Protein AF-A0A919IKH8-F1 (afdb_monomer_lite)

Radius of gyration: 22.89 Å; chains: 1; bounding box: 60×42×70 Å

Structure (mmCIF, N/CA/C/O backbone):
data_AF-A0A919IKH8-F1
#
_entry.id   AF-A0A919IKH8-F1
#
loop_
_atom_site.group_PDB
_atom_site.id
_atom_site.type_symbol
_atom_site.label_atom_id
_atom_site.label_alt_id
_atom_site.label_comp_id
_atom_site.label_asym_id
_atom_site.label_entity_id
_atom_site.label_seq_id
_atom_site.pdbx_PDB_ins_code
_atom_site.Cartn_x
_atom_site.Cartn_y
_atom_site.Cartn_z
_atom_site.occupancy
_atom_site.B_iso_or_equiv
_atom_site.auth_seq_id
_atom_site.auth_comp_id
_atom_site.auth_asym_id
_atom_site.auth_atom_id
_atom_site.pdbx_PDB_model_num
ATOM 1 N N . MET A 1 1 ? 43.910 17.485 -52.525 1.00 47.62 1 MET A N 1
ATOM 2 C CA . MET A 1 1 ? 43.906 17.144 -51.082 1.00 47.62 1 MET A CA 1
ATOM 3 C C . MET A 1 1 ? 42.662 17.723 -50.387 1.00 47.62 1 MET A C 1
ATOM 5 O O . MET A 1 1 ? 42.786 18.587 -49.538 1.00 47.62 1 MET A O 1
ATOM 9 N N . ALA A 1 2 ? 41.452 17.287 -50.754 1.00 50.25 2 ALA A N 1
ATOM 10 C CA . ALA A 1 2 ? 40.203 17.744 -50.105 1.00 50.25 2 ALA A CA 1
ATOM 11 C C . ALA A 1 2 ? 39.212 16.595 -49.823 1.00 50.25 2 ALA A C 1
ATOM 13 O O . ALA A 1 2 ? 38.368 16.694 -48.942 1.00 50.25 2 ALA A O 1
ATOM 14 N N . VAL A 1 3 ? 39.363 15.462 -50.516 1.00 48.62 3 VAL A N 1
ATOM 15 C CA . VAL A 1 3 ? 38.452 14.307 -50.430 1.00 48.62 3 VAL A CA 1
ATOM 16 C C . VAL A 1 3 ? 38.666 13.473 -49.155 1.00 48.62 3 VAL A C 1
ATOM 18 O O . VAL A 1 3 ? 37.732 12.859 -48.653 1.00 48.62 3 VAL A O 1
ATOM 21 N N . VAL A 1 4 ? 39.868 13.499 -48.569 1.00 49.56 4 VAL A N 1
ATOM 22 C CA . VAL A 1 4 ? 40.212 12.681 -47.387 1.00 49.56 4 VAL A CA 1
ATOM 23 C C . VAL A 1 4 ? 39.577 13.217 -46.091 1.00 49.56 4 VAL A C 1
ATOM 25 O O . VAL A 1 4 ? 39.266 12.440 -45.194 1.00 49.56 4 VAL A O 1
ATOM 28 N N . PHE A 1 5 ? 39.300 14.522 -45.999 1.00 42.81 5 PHE A N 1
ATOM 29 C CA . PHE A 1 5 ? 38.739 15.129 -44.782 1.00 42.81 5 PHE A CA 1
ATOM 30 C C . PHE A 1 5 ? 37.237 14.858 -44.592 1.00 42.81 5 PHE A C 1
ATOM 32 O O . PHE A 1 5 ? 36.776 14.711 -43.462 1.00 42.81 5 PHE A O 1
ATOM 39 N N . VAL A 1 6 ? 36.473 14.734 -45.682 1.00 50.44 6 VAL A N 1
ATOM 40 C CA . VAL A 1 6 ? 35.014 14.517 -45.617 1.00 50.44 6 VAL A CA 1
ATOM 41 C C . VAL A 1 6 ? 34.677 13.087 -45.177 1.00 50.44 6 VAL A C 1
ATOM 43 O O . VAL A 1 6 ? 33.727 12.874 -44.426 1.00 50.44 6 VAL A O 1
ATOM 46 N N . VAL A 1 7 ? 35.497 12.107 -45.568 1.00 49.38 7 VAL A N 1
ATOM 47 C CA . VAL A 1 7 ? 35.309 10.699 -45.182 1.00 49.38 7 VAL A CA 1
ATOM 48 C C . VAL A 1 7 ? 35.616 10.480 -43.694 1.00 49.38 7 VAL A C 1
ATOM 50 O O . VAL A 1 7 ? 34.877 9.760 -43.022 1.00 49.38 7 VAL A O 1
ATOM 53 N N . LEU A 1 8 ? 36.640 11.148 -43.145 1.00 42.25 8 LEU A N 1
ATOM 54 C CA . LEU A 1 8 ? 36.979 11.038 -41.720 1.00 42.25 8 LEU A CA 1
ATOM 55 C C . LEU A 1 8 ? 35.911 11.673 -40.811 1.00 42.25 8 LEU A C 1
ATOM 57 O O . LEU A 1 8 ? 35.540 11.085 -39.797 1.00 42.25 8 LEU A O 1
ATOM 61 N N . LEU A 1 9 ? 35.366 12.835 -41.189 1.00 45.41 9 LEU A N 1
ATOM 62 C CA . LEU A 1 9 ? 34.293 13.501 -40.435 1.00 45.41 9 LEU A CA 1
ATOM 63 C C . LEU A 1 9 ? 32.974 12.710 -40.466 1.00 45.41 9 LEU A C 1
ATOM 65 O O . LEU A 1 9 ? 32.280 12.634 -39.451 1.00 45.41 9 LEU A O 1
ATOM 69 N N . GLY A 1 10 ? 32.656 12.060 -41.592 1.00 41.09 10 GLY A N 1
ATOM 70 C CA . GLY A 1 10 ? 31.493 11.176 -41.706 1.00 41.09 10 GLY A CA 1
ATOM 71 C C . GLY A 1 10 ? 31.580 9.939 -40.803 1.00 41.09 10 GLY A C 1
ATOM 72 O O . GLY A 1 10 ? 30.596 9.585 -40.155 1.00 41.09 10 GLY A O 1
ATOM 73 N N . MET A 1 11 ? 32.756 9.308 -40.689 1.00 45.47 11 MET A N 1
ATOM 74 C CA . MET A 1 11 ? 32.932 8.129 -39.826 1.00 45.47 11 MET A CA 1
ATOM 75 C C . MET A 1 11 ? 32.862 8.460 -38.330 1.00 45.47 11 MET A C 1
ATOM 77 O O . MET A 1 11 ? 32.307 7.671 -37.564 1.00 45.47 11 MET A O 1
ATOM 81 N N . ILE A 1 12 ? 33.348 9.632 -37.907 1.00 49.75 12 ILE A N 1
ATOM 82 C CA . ILE A 1 12 ? 33.251 10.069 -36.504 1.00 49.75 12 ILE A CA 1
ATOM 83 C C . ILE A 1 12 ? 31.783 10.318 -36.121 1.00 49.75 12 ILE A C 1
ATOM 85 O O . ILE A 1 12 ? 31.334 9.860 -35.071 1.00 49.75 12 ILE A O 1
ATOM 89 N N . ALA A 1 13 ? 30.997 10.959 -36.992 1.00 50.31 13 ALA A N 1
ATOM 90 C CA . ALA A 1 13 ? 29.577 11.206 -36.733 1.00 50.31 13 ALA A CA 1
ATOM 91 C C . ALA A 1 13 ? 28.745 9.907 -36.670 1.00 50.31 13 ALA A C 1
ATOM 93 O O . ALA A 1 13 ? 27.869 9.773 -35.815 1.00 50.31 13 ALA A O 1
ATOM 94 N N . VAL A 1 14 ? 29.040 8.919 -37.525 1.00 52.59 14 VAL A N 1
ATOM 95 C CA . VAL A 1 14 ? 28.357 7.611 -37.507 1.00 52.59 14 VAL A CA 1
ATOM 96 C C . VAL A 1 14 ? 28.757 6.785 -36.278 1.00 52.59 14 VAL A C 1
ATOM 98 O O . VAL A 1 14 ? 27.892 6.156 -35.666 1.00 52.59 14 VAL A O 1
ATOM 101 N N . GLY A 1 15 ? 30.029 6.836 -35.866 1.00 50.97 15 GLY A N 1
ATOM 102 C CA . GLY A 1 15 ? 30.516 6.175 -34.652 1.00 50.97 15 GLY A CA 1
ATOM 103 C C . GLY A 1 15 ? 29.848 6.704 -33.380 1.00 50.97 15 GLY A C 1
ATOM 104 O O . GLY A 1 15 ? 29.343 5.919 -32.580 1.00 50.97 15 GLY A O 1
ATOM 105 N N . VAL A 1 16 ? 29.742 8.030 -33.237 1.00 55.53 16 VAL A N 1
ATOM 106 C CA . VAL A 1 16 ? 29.119 8.671 -32.065 1.00 55.53 16 VAL A CA 1
ATOM 107 C C . VAL A 1 16 ? 27.612 8.389 -32.001 1.00 55.53 16 VAL A C 1
ATOM 109 O O . VAL A 1 16 ? 27.085 8.048 -30.942 1.00 55.53 16 VAL A O 1
ATOM 112 N N . VAL A 1 17 ? 26.897 8.446 -33.131 1.00 61.03 17 VAL A N 1
ATOM 113 C CA . VAL A 1 17 ? 25.456 8.126 -33.168 1.00 61.03 17 VAL A CA 1
ATOM 114 C C . VAL A 1 17 ? 25.198 6.636 -32.905 1.00 61.03 17 VAL A C 1
ATOM 116 O O . VAL A 1 17 ? 24.213 6.289 -32.247 1.00 61.03 17 VAL A O 1
ATOM 119 N N . GLY A 1 18 ? 26.079 5.747 -33.376 1.00 60.53 18 GLY A N 1
ATOM 120 C CA . GLY A 1 18 ? 26.028 4.314 -33.082 1.00 60.53 18 GLY A CA 1
ATOM 121 C C . GLY A 1 18 ? 26.232 4.010 -31.596 1.00 60.53 18 GLY A C 1
ATOM 122 O O . GLY A 1 18 ? 25.436 3.276 -31.012 1.00 60.53 18 GLY A O 1
ATOM 123 N N . GLN A 1 19 ? 27.226 4.644 -30.968 1.00 62.66 19 GLN A N 1
ATOM 124 C CA . GLN A 1 19 ? 27.513 4.503 -29.537 1.00 62.66 19 GLN A CA 1
ATOM 125 C C . GLN A 1 19 ? 26.371 5.022 -28.655 1.00 62.66 19 GLN A C 1
ATOM 127 O O . GLN A 1 19 ? 25.981 4.349 -27.706 1.00 62.66 19 GLN A O 1
ATOM 132 N N . ILE A 1 20 ? 25.749 6.154 -29.007 1.00 63.50 20 ILE A N 1
ATOM 133 C CA . ILE A 1 20 ? 24.584 6.682 -28.272 1.00 63.50 20 ILE A CA 1
ATOM 134 C C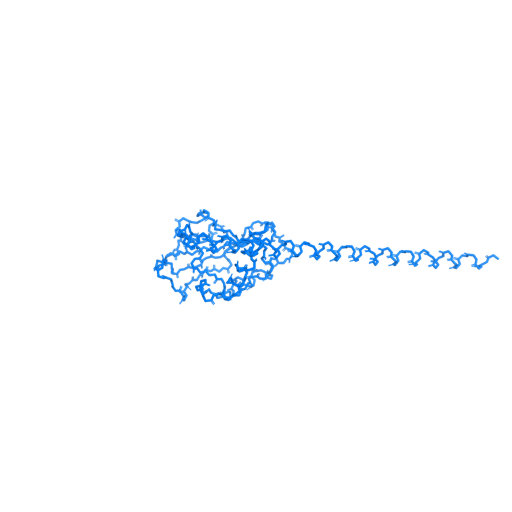 . ILE A 1 20 ? 23.383 5.727 -28.367 1.00 63.50 20 ILE A C 1
ATOM 136 O O . ILE A 1 20 ? 22.639 5.562 -27.401 1.00 63.50 20 ILE A O 1
ATOM 140 N N . ARG A 1 21 ? 23.169 5.079 -29.519 1.00 64.44 21 ARG A N 1
ATOM 141 C CA . ARG A 1 21 ? 22.080 4.101 -29.689 1.00 64.44 21 ARG A CA 1
ATOM 142 C C . ARG A 1 21 ? 22.347 2.796 -28.943 1.00 64.44 21 ARG A C 1
ATOM 144 O O . ARG A 1 21 ? 21.395 2.233 -28.412 1.00 64.44 21 ARG A O 1
ATOM 151 N N . ALA A 1 22 ? 23.594 2.332 -28.907 1.00 66.44 22 ALA A N 1
ATOM 152 C CA . ALA A 1 22 ? 23.989 1.156 -28.135 1.00 66.44 22 ALA A CA 1
ATOM 153 C C . ALA A 1 22 ? 23.820 1.408 -26.629 1.00 66.44 22 ALA A C 1
ATOM 155 O O . ALA A 1 22 ? 23.062 0.688 -25.988 1.00 66.44 22 ALA A O 1
ATOM 156 N N . ALA A 1 23 ? 24.359 2.517 -26.113 1.00 67.19 23 ALA A N 1
ATOM 157 C CA . ALA A 1 23 ? 24.218 2.899 -24.707 1.00 67.19 23 ALA A CA 1
ATOM 158 C C . ALA A 1 23 ? 22.750 3.095 -24.285 1.00 67.19 23 ALA A C 1
ATOM 160 O O . ALA A 1 23 ? 22.349 2.698 -23.196 1.00 67.19 23 ALA A O 1
ATOM 161 N N . ARG A 1 24 ? 21.899 3.659 -25.159 1.00 67.81 24 ARG A N 1
ATOM 162 C CA . ARG A 1 24 ? 20.451 3.757 -24.891 1.00 67.81 24 ARG A CA 1
ATOM 163 C C . ARG A 1 24 ? 19.747 2.402 -24.874 1.00 67.81 24 ARG A C 1
ATOM 165 O O . ARG A 1 24 ? 18.759 2.264 -24.162 1.00 67.81 24 ARG A O 1
ATOM 172 N N . ARG A 1 25 ? 20.196 1.431 -25.675 1.00 71.00 25 ARG A N 1
ATOM 173 C CA . ARG A 1 25 ? 19.632 0.072 -25.670 1.00 71.00 25 ARG A CA 1
ATOM 174 C C . ARG A 1 25 ? 20.032 -0.676 -24.408 1.00 71.00 25 ARG A C 1
ATOM 176 O O . ARG A 1 25 ? 19.154 -1.268 -23.799 1.00 71.00 25 ARG A O 1
ATOM 183 N N . GLU A 1 26 ? 21.296 -0.583 -24.010 1.00 72.12 26 GLU A N 1
ATOM 184 C CA . GLU A 1 26 ? 21.805 -1.163 -22.762 1.00 72.12 26 GLU A CA 1
ATOM 185 C C . GLU A 1 26 ? 21.074 -0.565 -21.552 1.00 72.12 26 GLU A C 1
ATOM 187 O O . GLU A 1 26 ? 20.419 -1.299 -20.825 1.00 72.12 26 GLU A O 1
ATOM 192 N N . ALA A 1 27 ? 21.000 0.766 -21.432 1.00 70.19 27 ALA A N 1
ATOM 193 C CA . ALA A 1 27 ? 20.253 1.413 -20.347 1.00 70.19 27 ALA A CA 1
ATOM 194 C C . ALA A 1 27 ? 18.750 1.063 -20.342 1.00 70.19 27 ALA A C 1
ATOM 196 O O . ALA A 1 27 ? 18.133 0.946 -19.286 1.00 70.19 27 ALA A O 1
ATOM 197 N N . ALA A 1 28 ? 18.133 0.888 -21.517 1.00 72.00 28 ALA A N 1
ATOM 198 C CA . ALA A 1 28 ? 16.738 0.458 -21.608 1.00 72.00 28 ALA A CA 1
ATOM 199 C C . ALA A 1 28 ? 16.547 -1.013 -21.208 1.00 72.00 28 ALA A C 1
ATOM 201 O O . ALA A 1 28 ? 15.496 -1.351 -20.660 1.00 72.00 28 ALA A O 1
ATOM 202 N N . GLN A 1 29 ? 17.532 -1.872 -21.486 1.00 75.06 29 GLN A N 1
ATOM 203 C CA . GLN A 1 29 ? 17.551 -3.268 -21.057 1.00 75.06 29 GLN A CA 1
ATOM 204 C C . GLN A 1 29 ? 17.762 -3.371 -19.549 1.00 75.06 29 GLN A C 1
ATOM 206 O O . GLN A 1 29 ? 16.985 -4.063 -18.899 1.00 75.06 29 GLN A O 1
ATOM 211 N N . ASP A 1 30 ? 18.711 -2.630 -18.983 1.00 73.88 30 ASP A N 1
ATOM 212 C CA . ASP A 1 30 ? 18.953 -2.587 -17.538 1.00 73.88 30 ASP A CA 1
ATOM 213 C C . ASP A 1 30 ? 17.709 -2.090 -16.796 1.00 73.88 30 ASP A C 1
ATOM 215 O O . ASP A 1 30 ? 17.194 -2.770 -15.911 1.00 73.88 30 ASP A O 1
ATOM 219 N N . ALA A 1 31 ? 17.104 -0.992 -17.260 1.00 72.25 31 ALA A N 1
ATOM 220 C CA . ALA A 1 31 ? 15.845 -0.495 -16.708 1.00 72.25 31 ALA A CA 1
ATOM 221 C C . ALA A 1 31 ? 14.667 -1.471 -16.904 1.00 72.25 31 ALA A C 1
ATOM 223 O O . ALA A 1 31 ? 13.667 -1.394 -16.189 1.00 72.25 31 ALA A O 1
ATOM 224 N N . ALA A 1 32 ? 14.707 -2.352 -17.908 1.00 73.88 32 ALA A N 1
ATOM 225 C CA . ALA A 1 32 ? 13.705 -3.406 -18.068 1.00 73.88 32 ALA A CA 1
ATOM 226 C C . ALA A 1 32 ? 13.946 -4.554 -17.077 1.00 73.88 32 ALA A C 1
ATOM 228 O O . ALA A 1 32 ? 12.988 -5.021 -16.464 1.00 73.88 32 ALA A O 1
ATOM 229 N N . TYR A 1 33 ? 15.201 -4.959 -16.869 1.00 76.12 33 TYR A N 1
ATOM 230 C CA . TYR A 1 33 ? 15.575 -5.953 -15.864 1.00 76.12 33 TYR A CA 1
ATOM 231 C C . TYR A 1 33 ? 15.237 -5.488 -14.450 1.00 76.12 33 TYR A C 1
ATOM 233 O O . TYR A 1 33 ? 14.622 -6.244 -13.703 1.00 76.12 33 TYR A O 1
ATOM 241 N N . GLU A 1 34 ? 15.552 -4.241 -14.103 1.00 75.94 34 GLU A N 1
ATOM 242 C CA . GLU A 1 34 ? 15.189 -3.652 -12.812 1.00 75.94 34 GLU A CA 1
ATOM 243 C C . GLU A 1 34 ? 13.673 -3.645 -12.603 1.00 75.94 34 GLU A C 1
ATOM 245 O O . GLU A 1 34 ? 13.195 -4.018 -11.534 1.00 75.94 34 GLU A O 1
ATOM 250 N N . ARG A 1 35 ? 12.894 -3.304 -13.641 1.00 73.12 35 ARG A N 1
ATOM 251 C CA . ARG A 1 35 ? 11.424 -3.354 -13.581 1.00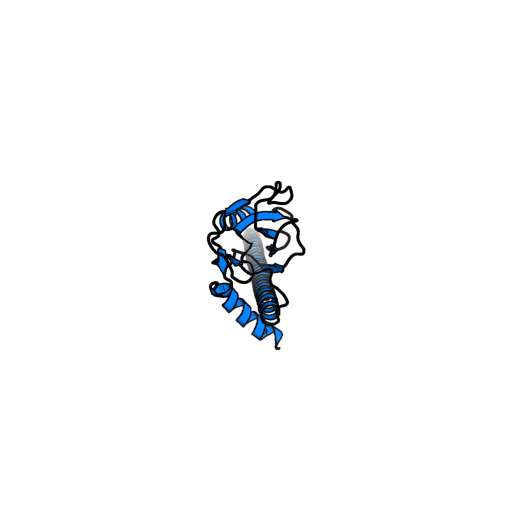 73.12 35 ARG A CA 1
ATOM 252 C C . ARG A 1 35 ? 10.890 -4.768 -13.372 1.00 73.1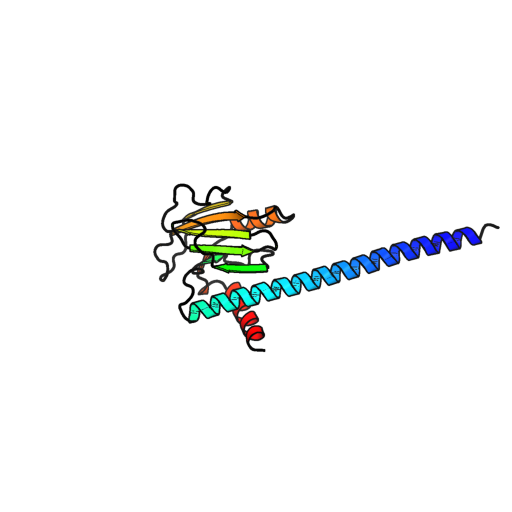2 35 ARG A C 1
ATOM 254 O O . ARG A 1 35 ? 9.956 -4.942 -12.595 1.00 73.12 35 ARG A O 1
ATOM 261 N N . ILE A 1 36 ? 11.472 -5.768 -14.032 1.00 78.88 36 ILE A N 1
ATOM 262 C CA . ILE A 1 36 ? 11.087 -7.175 -13.853 1.00 78.88 36 ILE A CA 1
ATOM 263 C C . ILE A 1 36 ? 11.447 -7.649 -12.442 1.00 78.88 36 ILE A C 1
ATOM 265 O O . ILE A 1 36 ? 10.612 -8.249 -11.771 1.00 78.88 36 ILE A O 1
ATOM 269 N N . ALA A 1 37 ? 12.656 -7.345 -11.964 1.00 77.62 37 ALA A N 1
ATOM 270 C CA . ALA A 1 37 ? 13.091 -7.701 -10.618 1.00 77.62 37 ALA A CA 1
ATOM 271 C C . ALA A 1 37 ? 12.199 -7.053 -9.547 1.00 77.62 37 ALA A C 1
ATOM 273 O O . ALA A 1 37 ? 11.798 -7.719 -8.597 1.00 77.62 37 ALA A O 1
ATOM 274 N N . ALA A 1 38 ? 11.835 -5.783 -9.726 1.00 80.06 38 ALA A N 1
ATOM 275 C CA . ALA A 1 38 ? 10.927 -5.063 -8.843 1.00 80.06 38 ALA A CA 1
ATOM 276 C C . ALA A 1 38 ? 9.506 -5.649 -8.841 1.00 80.06 38 ALA A C 1
ATOM 278 O O . ALA A 1 38 ? 8.927 -5.839 -7.774 1.00 80.06 38 ALA A O 1
ATOM 279 N N . ALA A 1 39 ? 8.956 -5.975 -10.016 1.00 82.06 39 ALA A N 1
ATOM 280 C CA . ALA A 1 39 ? 7.659 -6.643 -10.118 1.00 82.06 39 ALA A CA 1
ATOM 281 C C . ALA A 1 39 ? 7.682 -7.994 -9.389 1.00 82.06 39 ALA A C 1
ATOM 283 O O . ALA A 1 39 ? 6.788 -8.293 -8.600 1.00 82.06 39 ALA A O 1
ATOM 284 N N . HIS A 1 40 ? 8.762 -8.752 -9.569 1.00 88.12 40 HIS A N 1
ATOM 285 C CA . HIS A 1 40 ? 8.939 -10.037 -8.914 1.00 88.12 40 HIS A CA 1
ATOM 286 C C . HIS A 1 40 ? 9.044 -9.925 -7.385 1.00 88.12 40 HIS A C 1
ATOM 288 O O . HIS A 1 40 ? 8.473 -10.729 -6.650 1.00 88.12 40 HIS A O 1
ATOM 294 N N . GLN A 1 41 ? 9.733 -8.900 -6.877 1.00 90.69 41 GLN A N 1
ATOM 295 C CA . GLN A 1 41 ? 9.781 -8.630 -5.437 1.00 90.69 41 GLN A CA 1
ATOM 296 C C . GLN A 1 41 ? 8.396 -8.309 -4.868 1.00 90.69 41 GLN A C 1
ATOM 298 O O . GLN A 1 41 ? 8.041 -8.813 -3.802 1.00 90.69 41 GLN A O 1
ATOM 303 N N . LEU A 1 42 ? 7.587 -7.529 -5.587 1.00 93.44 42 LEU A N 1
ATOM 304 C CA . LEU A 1 42 ? 6.230 -7.212 -5.157 1.00 93.44 42 LEU A CA 1
ATOM 305 C C . LEU A 1 42 ? 5.349 -8.468 -5.090 1.00 93.44 42 LEU A C 1
ATOM 307 O O . LEU A 1 42 ? 4.646 -8.659 -4.098 1.00 93.44 42 LEU A O 1
ATOM 311 N N . GLU A 1 43 ? 5.412 -9.333 -6.106 1.00 94.06 43 GLU A N 1
ATOM 312 C CA . GLU A 1 43 ? 4.706 -10.623 -6.132 1.00 94.06 43 GLU A CA 1
ATOM 313 C C . GLU A 1 43 ? 5.058 -11.478 -4.906 1.00 94.06 43 GLU A C 1
ATOM 315 O O . GLU A 1 43 ? 4.167 -11.965 -4.207 1.00 94.06 43 GLU A O 1
ATOM 320 N N . LEU A 1 44 ? 6.354 -11.620 -4.601 1.00 92.56 44 LEU A N 1
ATOM 321 C CA . LEU A 1 44 ? 6.830 -12.385 -3.446 1.00 92.56 44 LEU A CA 1
ATOM 322 C C . LEU A 1 44 ? 6.356 -11.784 -2.117 1.00 92.56 44 LEU A C 1
ATOM 324 O O . LEU A 1 44 ? 5.911 -12.521 -1.235 1.00 92.56 44 LEU A O 1
ATOM 328 N N . SER A 1 45 ? 6.403 -10.458 -1.971 1.00 92.19 45 SER A N 1
ATOM 329 C CA . SER A 1 45 ? 5.878 -9.769 -0.787 1.00 92.19 45 SER A CA 1
ATOM 330 C C . SER A 1 45 ? 4.392 -10.033 -0.586 1.00 92.19 45 SER A C 1
ATOM 332 O O . SER A 1 45 ? 3.969 -10.407 0.509 1.00 92.19 45 SER A O 1
ATOM 334 N N . VAL A 1 46 ? 3.594 -9.876 -1.642 1.00 93.00 46 VAL A N 1
ATOM 335 C CA . VAL A 1 46 ? 2.144 -10.072 -1.583 1.00 93.00 46 VAL A CA 1
ATOM 336 C C . VAL A 1 46 ? 1.800 -11.537 -1.289 1.00 93.00 46 VAL A C 1
ATOM 338 O O . VAL A 1 46 ? 0.943 -11.799 -0.443 1.00 93.00 46 VAL A O 1
ATOM 341 N N . ALA A 1 47 ? 2.502 -12.494 -1.902 1.00 91.88 47 ALA A N 1
ATOM 342 C CA . ALA A 1 47 ? 2.337 -13.919 -1.619 1.00 91.88 47 ALA A CA 1
ATOM 343 C C . ALA A 1 47 ? 2.708 -14.274 -0.172 1.00 91.88 47 ALA A C 1
ATOM 345 O O . ALA A 1 47 ? 1.954 -14.978 0.501 1.00 91.88 47 ALA A O 1
ATOM 346 N N . SER A 1 48 ? 3.814 -13.730 0.343 1.00 89.94 48 SER A N 1
ATOM 347 C CA . SER A 1 48 ? 4.233 -13.907 1.738 1.00 89.94 48 SER A CA 1
ATOM 348 C C . SER A 1 48 ? 3.174 -13.389 2.716 1.00 89.94 48 SER A C 1
ATOM 350 O O . SER A 1 48 ? 2.737 -14.120 3.608 1.00 89.94 48 SER A O 1
ATOM 352 N N . ILE A 1 49 ? 2.671 -12.168 2.496 1.00 88.94 49 ILE A N 1
ATOM 353 C CA . ILE A 1 49 ? 1.592 -11.583 3.303 1.00 88.94 49 ILE A CA 1
ATOM 354 C C . ILE A 1 49 ? 0.335 -12.458 3.219 1.00 88.94 49 ILE A C 1
ATOM 356 O O . ILE A 1 49 ? -0.247 -12.802 4.248 1.00 88.94 49 ILE A O 1
ATOM 360 N N . ALA A 1 50 ? -0.083 -12.861 2.016 1.00 89.38 50 ALA A N 1
ATOM 361 C CA . ALA A 1 50 ? -1.252 -13.717 1.824 1.00 89.38 50 ALA A CA 1
ATOM 362 C C . ALA A 1 50 ? -1.101 -15.075 2.534 1.00 89.38 50 ALA A C 1
ATOM 364 O O . ALA A 1 50 ? -2.039 -15.546 3.181 1.00 89.38 50 ALA A O 1
ATOM 365 N N . GLY A 1 51 ? 0.079 -15.692 2.453 1.00 86.75 51 GLY A N 1
ATOM 366 C CA . GLY A 1 51 ? 0.417 -16.932 3.145 1.00 86.75 51 GLY A CA 1
ATOM 367 C C . GLY A 1 51 ? 0.332 -16.790 4.660 1.00 86.75 51 GLY A C 1
ATOM 368 O O . GLY A 1 51 ? -0.367 -17.569 5.308 1.00 86.75 51 GLY A O 1
ATOM 369 N N . ALA A 1 52 ? 0.963 -15.753 5.209 1.00 83.50 52 ALA A N 1
ATOM 370 C CA . ALA A 1 52 ? 0.954 -15.470 6.638 1.00 83.50 52 ALA A CA 1
ATOM 371 C C . ALA A 1 52 ? -0.462 -15.163 7.162 1.00 83.50 52 ALA A C 1
ATOM 373 O O . ALA A 1 52 ? -0.832 -15.566 8.261 1.00 83.50 52 ALA A O 1
ATOM 374 N N . ARG A 1 53 ? -1.318 -14.520 6.360 1.00 80.94 53 ARG A N 1
ATOM 375 C CA . ARG A 1 53 ? -2.737 -14.327 6.702 1.00 80.94 53 ARG A CA 1
ATOM 376 C C . ARG A 1 53 ? -3.500 -15.637 6.820 1.00 80.94 53 ARG A C 1
ATOM 378 O O . ARG A 1 53 ? -4.244 -15.821 7.779 1.00 80.94 53 ARG A O 1
ATOM 385 N N . ARG A 1 54 ? -3.314 -16.551 5.863 1.00 81.94 54 ARG A N 1
ATOM 386 C CA . ARG A 1 54 ? -3.980 -17.867 5.870 1.00 81.94 54 ARG A CA 1
ATOM 387 C C . ARG A 1 54 ? -3.619 -18.687 7.109 1.00 81.94 54 ARG A C 1
ATOM 389 O O . ARG A 1 54 ? -4.447 -19.458 7.578 1.00 81.94 54 ARG A O 1
ATOM 396 N N . THR A 1 55 ? -2.414 -18.506 7.644 1.00 82.50 55 THR A N 1
ATOM 397 C CA . THR A 1 55 ? -1.945 -19.172 8.869 1.00 82.50 55 THR A CA 1
ATOM 398 C C . THR A 1 55 ? -2.238 -18.376 10.147 1.00 82.50 55 THR A C 1
ATOM 400 O O . THR A 1 55 ? -1.827 -18.795 11.227 1.00 82.50 55 THR A O 1
ATOM 403 N N . GLY A 1 56 ? -2.954 -17.248 10.048 1.00 72.25 56 GLY A N 1
ATOM 404 C CA . GLY A 1 56 ? -3.324 -16.395 11.181 1.00 72.25 56 GLY A CA 1
ATOM 405 C C . GLY A 1 56 ? -2.189 -15.524 11.731 1.00 72.25 56 GLY A C 1
ATOM 406 O O . GLY A 1 56 ? -2.332 -14.954 12.806 1.00 72.25 56 GLY A O 1
ATOM 407 N N . GLN A 1 57 ? -1.064 -15.417 11.021 1.00 68.06 57 GLN A N 1
ATOM 408 C CA . GLN A 1 57 ? 0.146 -14.727 11.479 1.00 68.06 57 GLN A CA 1
ATOM 409 C C . GLN A 1 57 ? 0.149 -13.217 11.202 1.00 68.06 57 GLN A C 1
ATOM 411 O O . GLN A 1 57 ? 0.892 -12.492 11.855 1.00 68.06 57 GLN A O 1
ATOM 416 N N . VAL A 1 58 ? -0.651 -12.720 10.251 1.00 64.19 58 VAL A N 1
ATOM 417 C CA . VAL A 1 58 ? -0.676 -11.288 9.899 1.00 64.19 58 VAL A CA 1
ATOM 418 C C . VAL A 1 58 ? -2.113 -10.773 9.890 1.00 64.19 58 VAL A C 1
ATOM 420 O O . VAL A 1 58 ? -2.835 -10.956 8.923 1.00 64.19 58 VAL A O 1
ATOM 423 N N . SER A 1 59 ? -2.544 -10.084 10.945 1.00 63.03 59 SER A N 1
ATOM 424 C CA . SER A 1 59 ? -3.800 -9.309 10.940 1.00 63.03 59 SER A CA 1
ATOM 425 C C . SER A 1 59 ? -3.630 -7.908 10.329 1.00 63.03 59 SER A C 1
ATOM 427 O O . SER A 1 59 ? -4.610 -7.200 10.118 1.00 63.03 59 SER A O 1
ATOM 429 N N . HIS A 1 60 ? -2.391 -7.511 10.017 1.00 64.00 60 HIS A N 1
ATOM 430 C CA . HIS A 1 60 ? -2.026 -6.119 9.756 1.00 64.00 60 HIS A CA 1
ATOM 431 C C . HIS A 1 60 ? -2.481 -5.583 8.373 1.00 64.00 60 HIS A C 1
ATOM 433 O O . HIS A 1 60 ? -3.029 -4.498 8.281 1.00 64.00 60 HIS A O 1
ATOM 439 N N . PHE A 1 61 ? -2.468 -6.369 7.297 1.00 77.31 61 PHE A N 1
ATOM 440 C CA . PHE A 1 61 ? -2.948 -5.884 5.985 1.00 77.31 61 PHE A CA 1
ATOM 441 C C . PHE A 1 61 ? -4.473 -5.968 5.790 1.00 77.31 61 PHE A C 1
ATOM 443 O O . PHE A 1 61 ? -4.939 -6.313 4.707 1.00 77.31 61 PHE A O 1
ATOM 450 N N . ALA A 1 62 ? -5.306 -5.760 6.814 1.00 79.19 62 ALA A N 1
ATOM 451 C CA . ALA A 1 62 ? -6.758 -5.982 6.705 1.00 79.19 62 ALA A CA 1
ATOM 452 C C . ALA A 1 62 ? -7.406 -5.218 5.526 1.00 79.19 62 ALA A C 1
ATOM 454 O O . ALA A 1 62 ? -8.315 -5.737 4.865 1.00 79.19 62 ALA A O 1
ATOM 455 N N . LEU A 1 63 ? -6.867 -4.038 5.216 1.00 89.69 63 LEU A N 1
ATOM 456 C CA . LEU A 1 63 ? -7.261 -3.180 4.108 1.00 89.69 63 LEU A CA 1
ATOM 457 C C . LEU A 1 63 ? -6.067 -2.893 3.197 1.00 89.69 63 LEU A C 1
ATOM 459 O O . LEU A 1 63 ? -4.938 -2.780 3.657 1.00 89.69 63 LEU A O 1
ATOM 463 N N . VAL A 1 64 ? -6.330 -2.714 1.908 1.00 93.12 64 VAL A N 1
ATOM 464 C CA . VAL A 1 64 ? -5.338 -2.266 0.919 1.00 93.12 64 VAL A CA 1
ATOM 465 C C . VAL A 1 64 ? -5.976 -1.252 -0.034 1.00 93.12 64 VAL A C 1
ATOM 467 O O . VAL A 1 64 ? -7.209 -1.186 -0.113 1.00 93.12 64 VAL A O 1
ATOM 470 N N . PRO A 1 65 ? -5.187 -0.448 -0.769 1.00 95.38 65 PRO A N 1
ATOM 471 C CA . PRO A 1 65 ? -5.715 0.358 -1.860 1.00 95.38 65 PRO A CA 1
ATOM 472 C C . PRO A 1 65 ? -6.490 -0.500 -2.867 1.00 95.38 65 PRO A C 1
ATOM 474 O O . PRO A 1 65 ? -6.119 -1.638 -3.149 1.00 95.38 65 PRO A O 1
ATOM 477 N N . SER A 1 66 ? -7.561 0.046 -3.437 1.00 95.81 66 SER A N 1
ATOM 478 C CA . SER A 1 66 ? -8.415 -0.656 -4.408 1.00 95.81 66 SER A CA 1
ATOM 479 C C . SER A 1 66 ? -7.691 -1.053 -5.697 1.00 95.81 66 SER A C 1
ATOM 481 O O . SER A 1 66 ? -8.105 -1.992 -6.374 1.00 95.81 66 SER A O 1
ATOM 483 N N . VAL A 1 67 ? -6.592 -0.373 -6.016 1.00 96.25 67 VAL A N 1
ATOM 484 C CA . VAL A 1 67 ? -5.726 -0.642 -7.167 1.00 96.25 67 VAL A CA 1
ATOM 485 C C . VAL A 1 67 ? -4.262 -0.620 -6.734 1.00 96.25 67 VAL A C 1
ATOM 487 O O . VAL A 1 67 ? -3.924 0.012 -5.732 1.00 96.25 67 VAL A O 1
ATOM 490 N N . VAL A 1 68 ? -3.391 -1.275 -7.507 1.00 95.12 68 VAL A N 1
ATOM 491 C CA . VAL A 1 68 ? -1.944 -1.291 -7.245 1.00 95.12 68 VAL A CA 1
ATOM 492 C C . VAL A 1 68 ? -1.401 0.143 -7.233 1.00 95.12 68 VAL A C 1
ATOM 494 O O . VAL A 1 68 ? -1.578 0.862 -8.223 1.00 95.12 68 VAL A O 1
ATOM 497 N N . PRO A 1 69 ? -0.712 0.575 -6.162 1.00 94.75 69 PRO A N 1
ATOM 498 C CA . PRO A 1 69 ? -0.028 1.859 -6.166 1.00 94.75 69 PRO A CA 1
ATOM 499 C C . PRO A 1 69 ? 1.039 1.917 -7.276 1.00 94.75 69 PRO A C 1
ATOM 501 O O . PRO A 1 69 ? 1.849 0.998 -7.403 1.00 94.75 69 PRO A O 1
ATOM 504 N N . PRO A 1 70 ? 1.087 2.986 -8.086 1.00 91.56 70 PRO A N 1
ATOM 505 C CA . PRO A 1 70 ? 1.964 3.043 -9.251 1.00 91.56 70 PRO A CA 1
ATOM 506 C C . PRO A 1 70 ? 3.439 3.053 -8.842 1.00 91.56 70 PRO A C 1
ATOM 508 O O . PRO A 1 70 ? 3.865 3.939 -8.108 1.00 91.56 70 PRO A O 1
ATOM 511 N N . GLY A 1 71 ? 4.220 2.095 -9.345 1.00 90.56 71 GLY A N 1
ATOM 512 C CA . GLY A 1 71 ? 5.660 2.008 -9.079 1.00 90.56 71 GLY A CA 1
ATOM 513 C C . GLY A 1 71 ? 6.027 1.414 -7.717 1.00 90.56 71 GLY A C 1
ATOM 514 O O . GLY A 1 71 ? 7.193 1.477 -7.337 1.00 90.56 71 GLY A O 1
ATOM 515 N N . VAL A 1 72 ? 5.066 0.846 -6.977 1.00 93.62 72 VAL A N 1
ATOM 516 C CA . VAL A 1 72 ? 5.391 0.084 -5.767 1.00 93.62 72 VAL A CA 1
ATOM 517 C C . VAL A 1 72 ? 6.176 -1.169 -6.147 1.00 93.62 72 VAL A C 1
ATOM 519 O O . VAL A 1 72 ? 5.843 -1.849 -7.115 1.00 93.62 72 VAL A O 1
ATOM 522 N N . VAL A 1 73 ? 7.226 -1.466 -5.388 1.00 93.75 73 VAL A N 1
ATOM 523 C CA . VAL A 1 73 ? 8.127 -2.601 -5.658 1.00 93.75 73 VAL A CA 1
ATOM 524 C C . VAL A 1 73 ? 8.125 -3.633 -4.540 1.00 93.75 73 VAL A C 1
ATOM 526 O O . VAL A 1 73 ? 8.590 -4.750 -4.725 1.00 93.75 73 VAL A O 1
ATOM 529 N N . ARG A 1 74 ? 7.637 -3.258 -3.356 1.00 92.94 74 ARG A N 1
ATOM 530 C CA . ARG A 1 74 ? 7.597 -4.131 -2.186 1.00 92.94 74 ARG A CA 1
ATOM 531 C C . ARG A 1 74 ? 6.568 -3.636 -1.181 1.00 92.94 74 ARG A C 1
ATOM 533 O O . ARG A 1 74 ? 6.353 -2.430 -1.047 1.00 92.94 74 ARG A O 1
ATOM 540 N N . MET A 1 75 ? 5.971 -4.579 -0.465 1.00 92.81 75 MET A N 1
ATOM 541 C CA . MET A 1 75 ? 5.068 -4.324 0.651 1.00 92.81 75 MET A CA 1
ATOM 542 C C . MET A 1 75 ? 5.567 -5.068 1.882 1.00 92.81 75 MET A C 1
ATOM 544 O O . MET A 1 75 ? 5.943 -6.234 1.772 1.00 92.81 75 MET A O 1
ATOM 548 N N . ASP A 1 76 ? 5.541 -4.409 3.037 1.00 87.75 76 ASP A N 1
ATOM 549 C CA . ASP A 1 76 ? 5.934 -5.011 4.311 1.00 87.75 76 ASP A CA 1
ATOM 550 C C . ASP A 1 76 ? 4.958 -4.590 5.420 1.00 87.75 76 ASP A C 1
ATOM 552 O O . ASP A 1 76 ? 4.595 -3.409 5.492 1.00 87.75 76 ASP A O 1
ATOM 556 N N . PRO A 1 77 ? 4.556 -5.509 6.316 1.00 79.25 77 PRO A N 1
ATOM 557 C CA . PRO A 1 77 ? 3.904 -5.112 7.554 1.00 79.25 77 PRO A CA 1
ATOM 558 C C . PRO A 1 77 ? 4.976 -4.486 8.446 1.00 79.25 77 PRO A C 1
ATOM 560 O O . PRO A 1 77 ? 6.058 -5.055 8.611 1.00 79.25 77 PRO A O 1
ATOM 563 N N . SER A 1 78 ? 4.710 -3.315 9.016 1.00 72.06 78 SER A N 1
ATOM 564 C CA . SER A 1 78 ? 5.656 -2.683 9.935 1.00 72.06 78 SER A CA 1
ATOM 565 C C . SER A 1 78 ? 5.300 -2.983 11.383 1.00 72.06 78 SER A C 1
ATOM 567 O O . SER A 1 78 ? 4.128 -3.010 11.756 1.00 72.06 78 SER A O 1
ATOM 569 N N . VAL A 1 79 ? 6.326 -3.106 12.231 1.00 61.47 79 VAL A N 1
ATOM 570 C CA . VAL A 1 79 ? 6.166 -2.801 13.660 1.00 61.47 79 VAL A CA 1
ATOM 571 C C . VAL A 1 79 ? 5.670 -1.362 13.787 1.00 61.47 79 VAL A C 1
ATOM 573 O O . VAL A 1 79 ? 6.095 -0.512 13.002 1.00 61.47 79 VAL A O 1
ATOM 576 N N . ALA A 1 80 ? 4.740 -1.127 14.715 1.00 57.84 80 ALA A N 1
ATOM 577 C CA . ALA A 1 80 ? 4.043 0.142 14.907 1.00 57.84 80 ALA A CA 1
ATOM 578 C C . ALA A 1 80 ? 5.009 1.336 14.792 1.00 57.84 80 ALA A C 1
ATOM 580 O O . ALA A 1 80 ? 5.839 1.563 15.669 1.00 57.84 80 ALA A O 1
ATOM 581 N N . LEU A 1 81 ? 4.930 2.070 13.676 1.00 59.62 81 LEU A N 1
ATOM 582 C CA . LEU A 1 81 ? 5.634 3.351 13.510 1.00 59.62 81 LEU A CA 1
ATOM 583 C C . LEU A 1 81 ? 4.799 4.511 14.076 1.00 59.62 81 LEU A C 1
ATOM 585 O O . LEU A 1 81 ? 5.255 5.652 14.082 1.00 59.62 81 LEU A O 1
ATOM 589 N N . ALA A 1 82 ? 3.581 4.207 14.529 1.00 60.06 82 ALA A N 1
ATOM 590 C CA . ALA A 1 82 ? 2.650 5.082 15.219 1.00 60.06 82 ALA A CA 1
ATOM 591 C C . ALA A 1 82 ? 1.903 4.268 16.295 1.00 60.06 82 ALA A C 1
ATOM 593 O O . ALA A 1 82 ? 1.603 3.092 16.086 1.00 60.06 82 ALA A O 1
ATOM 594 N N . ASP A 1 83 ? 1.637 4.891 17.444 1.00 59.09 83 ASP A N 1
ATOM 595 C CA . ASP A 1 83 ? 1.380 4.216 18.729 1.00 59.09 83 ASP A CA 1
ATOM 596 C C . ASP A 1 83 ? 0.004 3.529 18.890 1.00 59.09 83 ASP A C 1
ATOM 598 O O . ASP A 1 83 ? -0.240 2.890 19.913 1.00 59.09 83 ASP A O 1
ATOM 602 N N . ASP A 1 84 ? -0.917 3.631 17.928 1.00 61.38 84 ASP A N 1
ATOM 603 C CA . ASP A 1 84 ? -2.335 3.296 18.148 1.00 61.38 84 ASP A CA 1
ATOM 604 C C . ASP A 1 84 ? -3.008 2.495 17.021 1.00 61.38 84 ASP A C 1
ATOM 606 O O . ASP A 1 84 ? -4.243 2.457 16.918 1.00 61.38 84 ASP A O 1
ATOM 610 N N . GLY A 1 85 ? -2.225 1.816 16.180 1.00 74.81 85 GLY A N 1
ATOM 611 C CA . GLY A 1 85 ? -2.792 1.170 15.008 1.00 74.81 85 GLY A CA 1
ATOM 612 C C . GLY A 1 85 ? -1.934 0.144 14.294 1.00 74.81 85 GLY A C 1
ATOM 613 O O . GLY A 1 85 ? -1.009 -0.467 14.826 1.00 74.81 85 GLY A O 1
ATOM 614 N N . VAL A 1 86 ? -2.335 -0.083 13.055 1.00 84.25 86 VAL A N 1
ATOM 615 C CA . VAL A 1 86 ? -1.761 -1.046 12.138 1.00 84.25 86 VAL A CA 1
ATOM 616 C C . VAL A 1 86 ? -1.056 -0.281 11.033 1.00 84.25 86 VAL A C 1
ATOM 618 O O . VAL A 1 86 ? -1.666 0.555 10.372 1.00 84.25 86 VAL A O 1
ATOM 621 N N . THR A 1 87 ? 0.230 -0.561 10.841 1.00 87.81 87 THR A N 1
ATOM 622 C CA . THR A 1 87 ? 1.063 0.173 9.892 1.00 87.81 87 THR A CA 1
ATOM 623 C C . THR A 1 87 ? 1.513 -0.715 8.740 1.00 87.81 87 THR A C 1
ATOM 625 O O . THR A 1 87 ? 2.239 -1.692 8.940 1.00 87.81 87 THR A O 1
ATOM 628 N N . ASP A 1 88 ? 1.175 -0.286 7.530 1.00 90.06 88 ASP A N 1
ATOM 629 C CA . ASP A 1 88 ? 1.610 -0.902 6.284 1.00 90.06 88 ASP A CA 1
ATOM 630 C C . ASP A 1 88 ? 2.631 -0.008 5.574 1.00 90.06 88 ASP A C 1
ATOM 632 O O . ASP A 1 88 ? 2.475 1.215 5.491 1.00 90.06 88 ASP A O 1
ATOM 636 N N . LEU A 1 89 ? 3.679 -0.627 5.028 1.00 92.00 89 LEU A N 1
ATOM 637 C CA . LEU A 1 89 ? 4.709 0.053 4.251 1.00 92.00 89 LEU A CA 1
ATOM 638 C C . LEU A 1 89 ? 4.631 -0.342 2.782 1.00 92.00 89 LEU A C 1
ATOM 640 O O . LEU A 1 89 ? 4.651 -1.523 2.439 1.00 92.00 89 LEU A O 1
ATOM 644 N N . TYR A 1 90 ? 4.633 0.669 1.919 1.00 93.94 90 TYR A N 1
ATOM 645 C CA . TYR A 1 90 ? 4.689 0.535 0.467 1.00 93.94 90 TYR A CA 1
ATOM 646 C C . TYR A 1 90 ? 6.002 1.148 -0.015 1.00 93.94 90 TYR A C 1
ATOM 648 O O . TYR A 1 90 ? 6.196 2.360 0.086 1.00 93.94 90 TYR A O 1
ATOM 656 N N . ALA A 1 91 ? 6.930 0.322 -0.492 1.00 92.81 91 ALA A N 1
ATOM 657 C CA . ALA A 1 91 ? 8.257 0.765 -0.910 1.00 92.81 91 ALA A CA 1
ATOM 658 C C . ALA A 1 91 ? 8.317 1.065 -2.414 1.00 92.81 91 ALA A C 1
ATOM 660 O O . ALA A 1 91 ? 7.734 0.346 -3.226 1.00 92.81 91 ALA A O 1
ATOM 661 N N . TYR A 1 92 ? 9.085 2.095 -2.766 1.00 91.75 92 TYR A N 1
ATOM 662 C CA . TYR A 1 92 ? 9.301 2.623 -4.119 1.00 91.75 92 TYR A CA 1
ATOM 663 C C . TYR A 1 92 ? 10.812 2.792 -4.381 1.00 91.75 92 TYR A C 1
ATOM 665 O O . TYR A 1 92 ? 11.266 3.848 -4.819 1.00 91.75 92 TYR A O 1
ATOM 673 N N . GLY A 1 93 ? 11.614 1.788 -4.006 1.00 87.31 93 GLY A N 1
ATOM 674 C CA . GLY A 1 93 ? 13.072 1.911 -3.874 1.00 87.31 93 GLY A CA 1
ATOM 675 C C . GLY A 1 93 ? 13.458 2.420 -2.483 1.00 87.31 93 GLY A C 1
ATOM 676 O O . GLY A 1 93 ? 13.040 1.835 -1.481 1.00 87.31 93 GLY A O 1
ATOM 677 N N . ASP A 1 94 ? 14.217 3.517 -2.415 1.00 87.19 94 ASP A N 1
ATOM 678 C CA . ASP A 1 94 ? 14.674 4.115 -1.146 1.00 87.19 94 ASP A CA 1
ATOM 679 C C . ASP A 1 94 ? 13.574 4.891 -0.403 1.00 87.19 94 ASP A C 1
ATOM 681 O O . ASP A 1 94 ? 13.668 5.136 0.801 1.00 87.19 94 ASP A O 1
ATOM 685 N N . MET A 1 95 ? 12.511 5.268 -1.114 1.00 91.44 95 MET A N 1
ATOM 686 C CA . MET A 1 95 ? 11.340 5.944 -0.561 1.00 91.44 95 MET A CA 1
ATOM 687 C C . MET A 1 95 ? 10.277 4.927 -0.135 1.00 91.44 95 MET A C 1
ATOM 689 O O . MET A 1 95 ? 10.057 3.916 -0.808 1.00 91.44 95 MET A O 1
ATOM 693 N N . LYS A 1 96 ? 9.548 5.228 0.943 1.00 92.69 96 LYS A N 1
ATOM 694 C CA . LYS A 1 96 ? 8.369 4.461 1.357 1.00 92.69 96 LYS A CA 1
ATOM 695 C C . LYS A 1 96 ? 7.184 5.376 1.624 1.00 92.69 96 LYS A C 1
ATOM 697 O O . LYS A 1 96 ? 7.346 6.488 2.120 1.00 92.69 96 LYS A O 1
ATOM 702 N N . VAL A 1 97 ? 5.989 4.873 1.351 1.00 93.94 97 VAL A N 1
ATOM 703 C CA . VAL A 1 97 ? 4.756 5.422 1.908 1.00 93.94 97 VAL A CA 1
ATOM 704 C C . VAL A 1 97 ? 4.324 4.565 3.080 1.00 93.94 97 VAL A C 1
ATOM 706 O O . VAL A 1 97 ? 4.273 3.339 2.983 1.00 93.94 97 VAL A O 1
ATOM 709 N N . VAL A 1 98 ? 4.036 5.241 4.183 1.00 93.06 98 VAL A N 1
ATOM 710 C CA . VAL A 1 98 ? 3.499 4.653 5.399 1.00 93.06 98 VAL A CA 1
ATOM 711 C C . VAL A 1 98 ? 1.998 4.887 5.409 1.00 93.06 98 VAL A C 1
ATOM 713 O O . VAL A 1 98 ? 1.548 6.020 5.237 1.00 93.06 98 VAL A O 1
ATOM 716 N N . VAL A 1 99 ? 1.236 3.815 5.597 1.00 93.00 99 VAL A N 1
ATOM 717 C CA . VAL A 1 99 ? -0.218 3.846 5.754 1.00 93.00 99 VAL A CA 1
ATOM 718 C C . VAL A 1 99 ? -0.534 3.323 7.143 1.00 93.00 99 VAL A C 1
ATOM 720 O O . VAL A 1 99 ? -0.296 2.155 7.436 1.00 93.00 99 VAL A O 1
ATOM 723 N N . ASN A 1 100 ? -1.045 4.192 8.006 1.00 90.56 100 ASN A N 1
ATOM 724 C CA . ASN A 1 100 ? -1.396 3.850 9.374 1.00 90.56 100 ASN A CA 1
ATOM 725 C C . ASN A 1 100 ? -2.912 3.820 9.536 1.00 90.56 100 ASN A C 1
ATOM 727 O O . ASN A 1 100 ? -3.578 4.833 9.326 1.00 90.56 100 ASN A O 1
ATOM 731 N N . PHE A 1 101 ? -3.448 2.672 9.925 1.00 89.00 101 PHE A N 1
ATOM 732 C CA . PHE A 1 101 ? -4.858 2.482 10.225 1.00 89.00 101 PHE A CA 1
ATOM 733 C C . PHE A 1 101 ? -5.066 2.465 11.734 1.00 89.00 101 PHE A C 1
ATOM 735 O O . PHE A 1 101 ? -4.484 1.633 12.425 1.00 89.00 101 PHE A O 1
ATOM 742 N N . THR A 1 102 ? -5.932 3.331 12.250 1.00 87.50 102 THR A N 1
ATOM 743 C CA . THR A 1 102 ? -6.149 3.482 13.697 1.00 87.50 102 THR A CA 1
ATOM 744 C C . THR A 1 102 ? -7.637 3.511 14.025 1.00 87.50 102 THR A C 1
ATOM 746 O O . THR A 1 102 ? -8.492 3.663 13.143 1.00 87.50 102 THR A O 1
ATOM 749 N N . GLY A 1 103 ? -7.977 3.326 15.302 1.00 85.50 103 GLY A N 1
ATOM 750 C CA . GLY A 1 103 ? -9.365 3.457 15.754 1.00 85.50 103 GLY A CA 1
ATOM 751 C C . GLY A 1 103 ? -9.815 4.893 15.996 1.00 85.50 103 GLY A C 1
ATOM 752 O O . GLY A 1 103 ? -10.991 5.206 15.821 1.00 85.50 103 GLY A O 1
ATOM 753 N N . VAL A 1 104 ? -8.882 5.773 16.350 1.00 78.75 104 VAL A N 1
ATOM 754 C CA . VAL A 1 104 ? -9.102 7.206 16.558 1.00 78.75 104 VAL A CA 1
ATOM 755 C C . VAL A 1 104 ? -7.853 7.935 16.052 1.00 78.75 104 VAL A C 1
ATOM 757 O O . VAL A 1 104 ? -6.758 7.408 16.233 1.00 78.75 104 VAL A O 1
ATOM 760 N N . PRO A 1 105 ? -7.961 9.110 15.411 1.00 74.56 105 PRO A N 1
ATOM 761 C CA . PRO A 1 105 ? -6.788 9.939 15.155 1.00 74.56 105 PRO A CA 1
ATOM 762 C C . PRO A 1 105 ? -6.140 10.370 16.478 1.00 74.56 105 PRO A C 1
ATOM 764 O O . PRO A 1 105 ? -6.752 11.094 17.267 1.00 74.56 105 PRO A O 1
ATOM 767 N N . GLY A 1 106 ? -4.903 9.939 16.726 1.00 74.50 106 GLY A N 1
ATOM 768 C CA . GLY A 1 106 ? -4.061 10.503 17.779 1.00 74.50 106 GLY A CA 1
ATOM 769 C C . GLY A 1 106 ? -3.657 11.965 17.498 1.00 74.50 106 GLY A C 1
ATOM 770 O O . GLY A 1 106 ? -3.940 12.504 16.429 1.00 74.50 106 GLY A O 1
ATOM 771 N N . PRO A 1 107 ? -2.948 12.631 18.429 1.00 78.88 107 PRO A N 1
ATOM 772 C CA . PRO A 1 107 ? -2.512 14.023 18.259 1.00 78.88 107 PRO A CA 1
ATOM 773 C C . PRO A 1 107 ? -1.459 14.212 17.152 1.00 78.88 107 PRO A C 1
ATOM 775 O O . PRO A 1 107 ? -1.276 15.325 16.663 1.00 78.88 107 PRO A O 1
ATOM 778 N N . GLN A 1 108 ? -0.754 13.145 16.763 1.00 81.31 108 GLN A N 1
ATOM 779 C CA . GLN A 1 108 ? 0.228 13.142 15.675 1.00 81.31 108 GLN A CA 1
ATOM 780 C C . GLN A 1 108 ? 0.005 11.928 14.760 1.00 81.31 108 GLN A C 1
ATOM 782 O O . GLN A 1 108 ? 0.788 10.979 14.793 1.00 81.31 108 GLN A O 1
ATOM 787 N N . PRO A 1 109 ? -1.044 11.944 13.920 1.00 83.50 109 PRO A N 1
ATOM 788 C CA . PRO A 1 109 ? -1.458 10.767 13.151 1.00 83.50 109 PRO A CA 1
ATOM 789 C C . PRO A 1 109 ? -0.406 10.307 12.123 1.00 83.50 109 PRO A C 1
ATOM 791 O O . PRO A 1 109 ? -0.385 9.136 11.750 1.00 83.50 109 PRO A O 1
ATOM 794 N N . CYS A 1 110 ? 0.509 11.201 11.723 1.00 89.06 110 CYS A N 1
ATOM 795 C CA . CYS A 1 110 ? 1.613 10.926 10.795 1.00 89.06 110 CYS A CA 1
ATOM 796 C C . CYS A 1 110 ? 3.004 10.926 11.456 1.00 89.06 110 CYS A C 1
ATOM 798 O O . CYS A 1 110 ? 4.005 11.215 10.795 1.00 89.06 110 CYS A O 1
ATOM 800 N N . ALA A 1 111 ? 3.083 10.651 12.765 1.00 85.81 111 ALA A N 1
ATOM 801 C CA . ALA A 1 111 ? 4.343 10.475 13.501 1.00 85.81 111 ALA A CA 1
ATOM 802 C C . ALA A 1 111 ? 5.363 11.621 13.290 1.00 85.81 111 ALA A C 1
ATOM 804 O O . ALA A 1 111 ? 6.536 11.394 12.999 1.00 85.81 111 ALA A O 1
ATOM 805 N N . GLY A 1 112 ? 4.896 12.874 13.354 1.00 85.38 112 GLY A N 1
ATOM 806 C CA . GLY A 1 112 ? 5.730 14.070 13.163 1.00 85.38 112 GLY A CA 1
ATOM 807 C C . GLY A 1 112 ? 6.086 14.409 11.708 1.00 85.38 112 GLY A C 1
ATOM 808 O O . GLY A 1 112 ? 6.771 15.403 11.470 1.00 85.38 112 GLY A O 1
ATOM 809 N N . ASN A 1 113 ? 5.607 13.634 10.731 1.00 87.81 113 ASN A N 1
ATOM 810 C CA . ASN A 1 113 ? 5.789 13.909 9.306 1.00 87.81 113 ASN A CA 1
ATOM 811 C C . ASN A 1 113 ? 4.598 14.694 8.730 1.00 87.81 113 ASN A C 1
ATOM 813 O O . ASN A 1 113 ? 3.482 14.595 9.249 1.00 87.81 113 ASN A O 1
ATOM 817 N N . PRO A 1 114 ? 4.787 15.436 7.622 1.00 89.75 114 PRO A N 1
ATOM 818 C CA . PRO A 1 114 ? 3.674 16.019 6.883 1.00 89.75 114 PRO A CA 1
ATOM 819 C C . PRO A 1 114 ? 2.707 14.934 6.393 1.00 89.75 114 PRO A C 1
ATOM 821 O O . PRO A 1 114 ? 3.093 14.048 5.625 1.00 89.75 114 PRO A O 1
ATOM 824 N N . CYS A 1 115 ? 1.444 15.022 6.810 1.00 91.50 115 CYS A N 1
ATOM 825 C CA . CYS A 1 115 ? 0.407 14.122 6.326 1.00 91.50 115 CYS A CA 1
ATOM 826 C C . CYS A 1 115 ? 0.104 14.398 4.851 1.00 91.50 115 CYS A C 1
ATOM 828 O O . CYS A 1 115 ? -0.226 15.521 4.470 1.00 91.50 115 CYS A O 1
ATOM 830 N N . LEU A 1 116 ? 0.153 13.350 4.029 1.00 94.06 116 LEU A N 1
ATOM 831 C CA . LEU A 1 116 ? -0.458 13.361 2.701 1.00 94.06 116 LEU A CA 1
ATOM 832 C C . LEU A 1 116 ? -1.976 13.331 2.814 1.00 94.06 116 LEU A C 1
ATOM 834 O O . LEU A 1 116 ? -2.679 13.977 2.041 1.00 94.06 116 LEU A O 1
ATOM 838 N N . ARG A 1 117 ? -2.476 12.543 3.764 1.00 93.81 117 ARG A N 1
ATOM 839 C CA . ARG A 1 117 ? -3.899 12.348 3.982 1.00 93.81 117 ARG A CA 1
ATOM 840 C C . ARG A 1 117 ? -4.158 11.881 5.398 1.00 93.81 117 ARG A C 1
ATOM 842 O O . ARG A 1 117 ? -3.407 11.059 5.912 1.00 93.81 117 ARG A O 1
ATOM 849 N N . ASP A 1 118 ? -5.261 12.369 5.945 1.00 92.56 118 ASP A N 1
ATOM 850 C CA . ASP A 1 118 ? -5.790 11.977 7.240 1.00 92.56 118 ASP A CA 1
ATOM 851 C C . ASP A 1 118 ? -7.319 11.946 7.155 1.00 92.56 118 ASP A C 1
ATOM 853 O O . ASP A 1 118 ? -7.939 12.969 6.852 1.00 92.56 118 ASP A O 1
ATOM 857 N N . THR A 1 119 ? -7.944 10.771 7.251 1.00 92.25 119 THR A N 1
ATOM 858 C CA . THR A 1 119 ? -9.396 10.673 7.036 1.00 92.25 119 THR A CA 1
ATOM 859 C C . THR A 1 119 ? -10.041 9.434 7.644 1.00 92.25 119 THR A C 1
ATOM 861 O O . THR A 1 119 ? -9.394 8.421 7.904 1.00 92.25 119 THR A O 1
ATOM 864 N N . ALA A 1 120 ? -11.363 9.492 7.807 1.00 91.31 120 ALA A N 1
ATOM 865 C CA . ALA A 1 120 ? -12.159 8.346 8.213 1.00 91.31 120 ALA A CA 1
ATOM 866 C C . ALA A 1 120 ? -12.227 7.284 7.102 1.00 91.31 120 ALA A C 1
ATOM 868 O O . ALA A 1 120 ? -12.396 7.585 5.917 1.00 91.31 120 ALA A O 1
ATOM 869 N N . LEU A 1 121 ? -12.137 6.021 7.504 1.00 90.06 121 LEU A N 1
ATOM 870 C CA . LEU A 1 121 ? -12.351 4.879 6.630 1.00 90.06 121 LEU A CA 1
ATOM 871 C C . LEU A 1 121 ? -13.846 4.675 6.397 1.00 90.06 121 LEU A C 1
ATOM 873 O O . LEU A 1 121 ? -14.646 4.654 7.331 1.00 90.06 121 LEU A O 1
ATOM 877 N N . THR A 1 122 ? -14.213 4.453 5.141 1.00 88.88 122 THR A N 1
ATOM 878 C CA . THR A 1 122 ? -15.578 4.072 4.751 1.00 88.88 122 THR A CA 1
ATOM 879 C C . THR A 1 122 ? -15.790 2.559 4.749 1.00 88.88 122 THR A C 1
ATOM 881 O O . THR A 1 122 ? -16.922 2.094 4.642 1.00 88.88 122 THR A O 1
ATOM 884 N N . VAL A 1 123 ? -14.708 1.786 4.875 1.00 87.31 123 VAL A N 1
ATOM 885 C CA . VAL A 1 123 ? -14.705 0.322 4.866 1.00 87.31 123 VAL A CA 1
ATOM 886 C C . VAL A 1 123 ? -14.189 -0.175 6.210 1.00 87.31 123 VAL A C 1
ATOM 888 O O . VAL A 1 123 ? -13.148 0.273 6.684 1.00 87.31 123 VAL A O 1
ATOM 891 N N . GLY A 1 124 ? -14.921 -1.107 6.816 1.00 82.69 124 GLY A N 1
ATOM 892 C CA . GLY A 1 124 ? -14.508 -1.816 8.023 1.00 82.69 124 GLY A CA 1
ATOM 893 C C . GLY A 1 124 ? -14.231 -3.287 7.733 1.00 82.69 124 GLY A C 1
ATOM 894 O O . GLY A 1 124 ? -14.720 -3.848 6.749 1.00 82.69 124 GLY A O 1
ATOM 895 N N . THR A 1 125 ? -13.473 -3.927 8.615 1.00 80.12 125 THR A N 1
ATOM 896 C CA . THR A 1 125 ? -13.223 -5.368 8.563 1.00 80.12 125 THR A CA 1
ATOM 897 C C . THR A 1 125 ? -13.687 -6.020 9.866 1.00 80.12 125 THR A C 1
ATOM 899 O O . THR A 1 125 ? -13.750 -5.369 10.910 1.00 80.12 125 THR A O 1
ATOM 902 N N . SER A 1 126 ? -14.085 -7.293 9.816 1.00 78.06 126 SER A N 1
ATOM 903 C CA . SER A 1 126 ? -14.553 -8.018 11.006 1.00 78.06 126 SER A CA 1
ATOM 904 C C . SER A 1 126 ? -13.411 -8.372 11.961 1.00 78.06 126 SER A C 1
ATOM 906 O O . SER A 1 126 ? -13.614 -8.416 13.167 1.00 78.06 126 SER A O 1
ATOM 908 N N . ASP A 1 127 ? -12.219 -8.613 11.417 1.00 73.25 127 ASP A N 1
ATOM 909 C CA . ASP A 1 127 ? -10.974 -8.902 12.139 1.00 73.25 127 ASP A CA 1
ATOM 910 C C . ASP A 1 127 ? -10.344 -7.651 12.768 1.00 73.25 127 ASP A C 1
ATOM 912 O O . ASP A 1 127 ? -9.652 -7.754 13.777 1.00 73.25 127 ASP A O 1
ATOM 916 N N . ALA A 1 128 ? -10.621 -6.470 12.217 1.00 75.50 128 ALA A N 1
ATOM 917 C CA . ALA A 1 128 ? -10.090 -5.197 12.686 1.00 75.50 128 ALA A CA 1
ATOM 918 C C . ALA A 1 128 ? -11.217 -4.169 12.843 1.00 75.50 128 ALA A C 1
ATOM 920 O O . ALA A 1 128 ? -11.144 -3.027 12.383 1.00 75.50 128 ALA A O 1
ATOM 921 N N . SER A 1 129 ? -12.288 -4.570 13.536 1.00 75.56 129 SER A N 1
ATOM 922 C CA . SER A 1 129 ? -13.489 -3.751 13.712 1.00 75.56 129 SER A CA 1
ATOM 923 C C . SER A 1 129 ? -13.245 -2.472 14.508 1.00 75.56 129 SER A C 1
ATOM 925 O O . SER A 1 129 ? -14.157 -1.662 14.591 1.00 75.56 129 SER A O 1
ATOM 927 N N . GLY A 1 130 ? -12.067 -2.275 15.097 1.00 80.19 130 GLY A N 1
ATOM 928 C CA . GLY A 1 130 ? -11.667 -1.018 15.721 1.00 80.19 130 GLY A CA 1
ATOM 929 C C . GLY A 1 130 ? -11.144 0.019 14.730 1.00 80.19 130 GLY A C 1
ATOM 930 O O . GLY A 1 130 ? -11.252 1.198 15.023 1.00 80.19 130 GLY A O 1
ATOM 931 N N . LEU A 1 131 ? -10.632 -0.382 13.559 1.00 85.94 131 LEU A N 1
ATOM 932 C CA . LEU A 1 131 ? -9.997 0.531 12.606 1.00 85.94 131 LEU A CA 1
ATOM 933 C C . LEU A 1 131 ? -11.053 1.394 11.908 1.00 8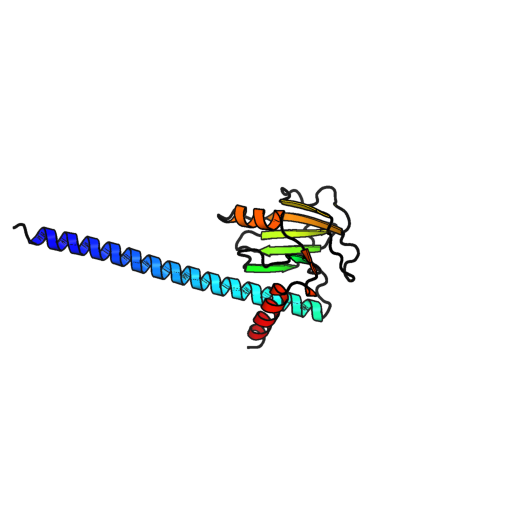5.94 131 LEU A C 1
ATOM 935 O O . LEU A 1 131 ? -11.978 0.885 11.267 1.00 85.94 131 LEU A O 1
ATOM 939 N N . ARG A 1 132 ? -10.953 2.710 12.078 1.00 89.19 132 ARG A N 1
ATOM 940 C CA . ARG A 1 132 ? -11.921 3.699 11.575 1.00 89.19 132 ARG A CA 1
ATOM 941 C C . ARG A 1 132 ? -11.269 4.887 10.896 1.00 89.19 132 ARG A C 1
ATOM 943 O O . ARG A 1 132 ? -11.973 5.705 10.312 1.00 89.19 132 ARG A O 1
ATOM 950 N N . HIS A 1 133 ? -9.952 4.974 10.943 1.00 90.88 133 HIS A N 1
ATOM 951 C CA . HIS A 1 133 ? -9.203 6.119 10.479 1.00 90.88 133 HIS A CA 1
ATOM 952 C C . HIS A 1 133 ? -7.937 5.678 9.746 1.00 90.88 133 HIS A C 1
ATOM 954 O O . HIS A 1 133 ? -7.396 4.611 10.040 1.00 90.88 133 HIS A O 1
ATOM 960 N N . VAL A 1 134 ? -7.489 6.478 8.778 1.00 92.25 134 VAL A N 1
ATOM 961 C CA . VAL A 1 134 ? -6.253 6.250 8.031 1.00 92.25 134 VAL A CA 1
ATOM 962 C C . VAL A 1 134 ? -5.445 7.534 7.902 1.00 92.25 134 VAL A C 1
ATOM 964 O O . VAL A 1 134 ? -5.958 8.554 7.439 1.00 92.25 134 VAL A O 1
ATOM 967 N N . ALA A 1 135 ? -4.169 7.433 8.258 1.00 93.12 135 ALA A N 1
ATOM 968 C CA . ALA A 1 135 ? -3.169 8.479 8.130 1.00 93.12 135 ALA A CA 1
ATOM 969 C C . ALA A 1 135 ? -2.056 8.013 7.187 1.00 93.12 135 ALA A C 1
ATOM 971 O O . ALA A 1 135 ? -1.617 6.863 7.252 1.00 93.12 135 ALA A O 1
ATOM 972 N N . ILE A 1 136 ? -1.611 8.887 6.285 1.00 94.06 136 ILE A N 1
ATOM 973 C CA . ILE A 1 136 ? -0.664 8.528 5.225 1.00 94.06 136 ILE A CA 1
ATOM 974 C C . ILE A 1 136 ? 0.444 9.566 5.133 1.00 94.06 136 ILE A C 1
ATOM 976 O O . ILE A 1 136 ? 0.167 10.762 5.031 1.00 94.06 136 ILE A O 1
ATOM 980 N N . TRP A 1 137 ? 1.697 9.118 5.105 1.00 93.75 137 TRP A N 1
ATOM 981 C CA . TRP A 1 137 ? 2.862 9.987 4.930 1.00 93.75 137 TRP A CA 1
ATOM 982 C C . TRP A 1 137 ? 4.001 9.286 4.190 1.00 93.75 137 TRP A C 1
ATOM 984 O O . TRP A 1 137 ? 4.001 8.071 4.004 1.00 93.75 137 TRP A O 1
ATOM 994 N N . VAL A 1 138 ? 4.976 10.072 3.736 1.00 93.00 138 VAL A N 1
ATOM 995 C CA . VAL A 1 138 ? 6.179 9.573 3.056 1.00 93.00 138 VAL A CA 1
ATOM 996 C C . VAL A 1 138 ? 7.342 9.557 4.037 1.00 93.00 138 VAL A C 1
ATOM 998 O O . VAL A 1 138 ? 7.496 10.488 4.825 1.00 93.00 138 VAL A O 1
ATOM 1001 N N . VAL A 1 139 ? 8.185 8.533 3.949 1.00 90.69 139 VAL A N 1
ATOM 1002 C CA . VAL A 1 139 ? 9.487 8.464 4.621 1.00 90.69 139 VAL A CA 1
ATOM 1003 C C . VAL A 1 139 ? 10.584 8.115 3.615 1.00 90.69 139 VAL A C 1
ATOM 1005 O O . VAL A 1 139 ? 10.337 7.438 2.614 1.00 90.69 139 VAL A O 1
ATOM 1008 N N . GLY A 1 140 ? 11.808 8.556 3.899 1.00 87.69 140 GLY A N 1
ATOM 1009 C CA . GLY A 1 140 ? 12.963 8.365 3.018 1.00 87.69 140 GLY A CA 1
ATOM 1010 C C . GLY A 1 140 ? 13.234 9.557 2.088 1.00 87.69 140 GLY A C 1
ATOM 1011 O O . GLY A 1 140 ? 12.557 10.585 2.177 1.00 87.69 140 GLY A O 1
ATOM 1012 N N . PRO A 1 141 ? 14.269 9.457 1.237 1.00 85.00 141 PRO A N 1
ATOM 1013 C CA . PRO A 1 141 ? 14.679 10.537 0.347 1.00 85.00 141 PRO A CA 1
ATOM 1014 C C . PRO A 1 141 ? 13.622 10.830 -0.726 1.00 85.00 141 PRO A C 1
ATOM 1016 O O . PRO A 1 141 ? 12.867 9.953 -1.145 1.00 85.00 141 PRO A O 1
ATOM 1019 N N . ALA A 1 142 ? 13.593 12.079 -1.198 1.00 72.44 142 ALA A N 1
ATOM 1020 C CA . ALA A 1 142 ? 12.735 12.474 -2.309 1.00 72.44 142 ALA A CA 1
ATOM 1021 C C . ALA A 1 142 ? 13.173 11.760 -3.599 1.00 72.44 142 ALA A C 1
ATOM 1023 O O . ALA A 1 142 ? 14.331 11.868 -4.003 1.00 72.44 142 ALA A O 1
ATOM 1024 N N . SER A 1 143 ? 12.245 11.059 -4.253 1.00 69.94 143 SER A N 1
ATOM 1025 C CA . SER A 1 143 ? 12.450 10.489 -5.588 1.00 69.94 143 SER A CA 1
ATOM 1026 C C . SER A 1 143 ? 11.855 11.406 -6.670 1.00 69.94 143 SER A C 1
ATOM 1028 O O . SER A 1 143 ? 10.957 12.198 -6.368 1.00 69.94 143 SER A O 1
ATOM 1030 N N . PRO A 1 144 ? 12.297 11.312 -7.940 1.00 63.59 144 PRO A N 1
ATOM 1031 C CA . PRO A 1 144 ? 11.722 12.089 -9.045 1.00 63.59 144 PRO A CA 1
ATOM 1032 C C . PRO A 1 144 ? 10.206 11.894 -9.198 1.00 63.59 144 PRO A C 1
ATOM 1034 O O . PRO A 1 144 ? 9.491 12.813 -9.595 1.00 63.59 144 PRO A O 1
ATOM 1037 N N . ASP A 1 145 ? 9.711 10.717 -8.814 1.00 79.00 145 ASP A N 1
ATOM 1038 C CA . ASP A 1 145 ? 8.309 10.320 -8.949 1.00 79.00 145 ASP A CA 1
ATOM 1039 C C . ASP A 1 145 ? 7.470 10.593 -7.692 1.00 79.00 145 ASP A C 1
ATOM 1041 O O . ASP A 1 145 ? 6.284 10.251 -7.644 1.00 79.00 145 ASP A O 1
ATOM 1045 N N . VAL A 1 146 ? 8.047 11.244 -6.673 1.00 84.88 146 VAL A N 1
ATOM 1046 C CA . VAL A 1 146 ? 7.385 11.472 -5.381 1.00 84.88 146 VAL A CA 1
ATOM 1047 C C . VAL A 1 146 ? 6.033 12.173 -5.536 1.00 84.88 146 VAL A C 1
ATOM 1049 O O . VAL A 1 146 ? 5.073 11.805 -4.869 1.00 84.88 146 VAL A O 1
ATOM 1052 N N . GLU A 1 147 ? 5.896 13.124 -6.461 1.00 89.06 147 GLU A N 1
ATOM 1053 C CA . GLU A 1 147 ? 4.633 13.845 -6.669 1.00 89.06 147 GLU A CA 1
ATOM 1054 C C . GLU A 1 147 ? 3.552 12.992 -7.349 1.00 89.06 147 GLU A C 1
ATOM 1056 O O . GLU A 1 147 ? 2.357 13.179 -7.110 1.00 89.06 147 GLU A O 1
ATOM 1061 N N . ALA A 1 148 ? 3.931 12.023 -8.185 1.00 90.44 148 ALA A N 1
ATOM 1062 C CA . ALA A 1 148 ? 2.978 11.054 -8.722 1.00 90.44 148 ALA A CA 1
ATOM 1063 C C . ALA A 1 148 ? 2.490 10.107 -7.616 1.00 90.44 148 ALA A C 1
ATOM 1065 O O . ALA A 1 148 ? 1.283 9.893 -7.477 1.00 90.44 148 ALA A O 1
ATOM 1066 N N . VAL A 1 149 ? 3.416 9.622 -6.784 1.00 92.81 149 VAL A N 1
ATOM 1067 C CA . VAL A 1 149 ? 3.109 8.759 -5.637 1.00 92.81 149 VAL A CA 1
ATOM 1068 C C . VAL A 1 149 ? 2.208 9.484 -4.635 1.00 92.81 149 VAL A C 1
AT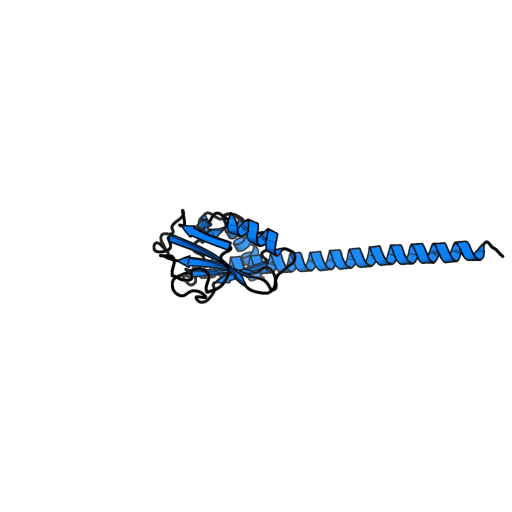OM 1070 O O . VAL A 1 149 ? 1.171 8.953 -4.243 1.00 92.81 149 VAL A O 1
ATOM 1073 N N . LYS A 1 150 ? 2.522 10.733 -4.280 1.00 93.50 150 LYS A N 1
ATOM 1074 C CA . LYS A 1 150 ? 1.688 11.544 -3.381 1.00 93.50 150 LYS A CA 1
ATOM 1075 C C . LYS A 1 150 ? 0.267 11.719 -3.908 1.00 93.50 150 LYS A C 1
ATOM 1077 O O . LYS A 1 150 ? -0.682 11.489 -3.164 1.00 93.50 150 LYS A O 1
ATOM 1082 N N . ARG A 1 151 ? 0.101 12.082 -5.187 1.00 94.38 151 ARG A N 1
ATOM 1083 C CA . ARG A 1 151 ? -1.232 12.262 -5.797 1.00 94.38 151 ARG A CA 1
ATOM 1084 C C . ARG A 1 151 ? -2.087 11.000 -5.716 1.00 94.38 151 ARG A C 1
ATOM 1086 O O . ARG A 1 151 ? -3.274 11.092 -5.400 1.00 94.38 151 ARG A O 1
ATOM 1093 N N . PHE A 1 152 ? -1.488 9.837 -5.969 1.00 95.94 152 PHE A N 1
ATOM 1094 C CA . PHE A 1 152 ? -2.166 8.557 -5.778 1.00 95.94 152 PHE A CA 1
ATOM 1095 C C . PHE A 1 152 ? -2.674 8.411 -4.336 1.00 95.94 152 PHE A C 1
ATOM 1097 O O . PHE A 1 152 ? -3.867 8.227 -4.111 1.00 95.94 152 PHE A O 1
ATOM 1104 N N . TRP A 1 153 ? -1.797 8.572 -3.347 1.00 95.88 153 TRP A N 1
ATOM 1105 C CA . TRP A 1 153 ? -2.139 8.332 -1.942 1.00 95.88 153 TRP A CA 1
ATOM 1106 C C . TRP A 1 153 ? -3.147 9.319 -1.345 1.00 95.88 153 TRP A C 1
ATOM 1108 O O . TRP A 1 153 ? -3.979 8.927 -0.523 1.00 95.88 153 TRP A O 1
ATOM 1118 N N . VAL A 1 154 ? -3.147 10.570 -1.808 1.00 95.75 154 VAL A N 1
ATOM 1119 C CA . VAL A 1 154 ? -4.163 11.572 -1.441 1.00 95.75 154 VAL A CA 1
ATOM 1120 C C . VAL A 1 154 ? -5.576 11.118 -1.834 1.00 95.75 154 VAL A C 1
ATOM 1122 O O . VAL A 1 154 ? -6.540 11.440 -1.144 1.00 95.75 154 VAL A O 1
ATOM 1125 N N . SER A 1 155 ? -5.711 10.348 -2.917 1.00 93.62 155 SER A N 1
ATOM 1126 C CA . SER A 1 155 ? -7.001 9.974 -3.517 1.00 93.62 155 SER A CA 1
ATOM 1127 C C . SER A 1 155 ? -7.346 8.485 -3.418 1.00 93.62 155 SER A C 1
ATOM 1129 O O . SER A 1 155 ? -8.445 8.088 -3.805 1.00 93.62 155 SER A O 1
ATOM 1131 N N . ALA A 1 156 ? -6.443 7.658 -2.887 1.00 95.12 156 ALA A N 1
ATOM 1132 C CA . ALA A 1 156 ? -6.609 6.210 -2.840 1.00 95.12 156 ALA A CA 1
ATOM 1133 C C . ALA A 1 156 ? -7.904 5.797 -2.114 1.00 95.12 156 ALA A C 1
ATOM 1135 O O . ALA A 1 156 ? -8.217 6.275 -1.027 1.00 95.12 156 ALA A O 1
ATOM 1136 N N . SER A 1 157 ? -8.674 4.867 -2.663 1.00 95.19 157 SER A N 1
ATOM 1137 C CA . SER A 1 157 ? -9.745 4.215 -1.904 1.00 95.19 157 SER A CA 1
ATOM 1138 C C . SER A 1 157 ? -9.219 2.924 -1.294 1.00 95.19 157 SER A C 1
ATOM 1140 O O . SER A 1 157 ? -8.395 2.250 -1.905 1.00 95.19 157 SER A O 1
ATOM 1142 N N . PHE A 1 158 ? -9.686 2.586 -0.094 1.00 94.38 158 PHE A N 1
ATOM 1143 C CA . PHE A 1 158 ? -9.298 1.360 0.599 1.00 94.38 158 PHE A CA 1
ATOM 1144 C C . PHE A 1 158 ? -10.429 0.342 0.535 1.00 94.38 158 PHE A C 1
ATOM 1146 O O . PHE A 1 158 ? -11.598 0.698 0.670 1.00 94.38 158 PHE A O 1
ATOM 1153 N N . VAL A 1 159 ? -10.070 -0.920 0.337 1.00 93.94 159 VAL A N 1
ATOM 1154 C CA . VAL A 1 159 ? -10.987 -2.062 0.297 1.00 93.94 159 VAL A CA 1
ATOM 1155 C C . VAL A 1 159 ? -10.418 -3.197 1.139 1.00 93.94 159 VAL A C 1
ATOM 1157 O O . VAL A 1 159 ? -9.230 -3.204 1.471 1.00 93.94 159 VAL A O 1
ATOM 1160 N N . ARG A 1 160 ? -11.254 -4.178 1.488 1.00 91.31 160 ARG A N 1
ATOM 1161 C CA . ARG A 1 160 ? -10.762 -5.410 2.117 1.00 91.31 160 ARG A CA 1
ATOM 1162 C C . ARG A 1 160 ? -9.878 -6.141 1.119 1.00 91.31 160 ARG A C 1
ATOM 1164 O O . ARG A 1 160 ? -10.181 -6.158 -0.069 1.00 91.31 160 ARG A O 1
ATOM 1171 N N . VAL A 1 161 ? -8.841 -6.817 1.600 1.00 88.75 161 VAL A N 1
ATOM 1172 C CA . VAL A 1 161 ? -7.949 -7.594 0.718 1.00 88.75 161 VAL A CA 1
ATOM 1173 C C . VAL A 1 161 ? -8.701 -8.618 -0.136 1.00 88.75 161 VAL A C 1
ATOM 1175 O O . VAL A 1 161 ? -8.363 -8.795 -1.299 1.00 88.75 161 VAL A O 1
ATOM 1178 N N . ALA A 1 162 ? -9.758 -9.237 0.397 1.00 87.75 162 ALA A N 1
ATOM 1179 C CA . ALA A 1 162 ? -10.599 -10.167 -0.362 1.00 87.75 162 ALA A CA 1
ATOM 1180 C C . ALA A 1 162 ? -11.309 -9.518 -1.569 1.00 87.75 162 ALA A C 1
ATOM 1182 O O . ALA A 1 162 ? -11.663 -10.218 -2.511 1.00 87.75 162 ALA A O 1
ATOM 1183 N N . ASP A 1 163 ? -11.494 -8.195 -1.544 1.00 93.12 163 ASP A N 1
ATOM 1184 C CA . ASP A 1 163 ? -12.125 -7.419 -2.613 1.00 93.12 163 ASP A CA 1
ATOM 1185 C C . ASP A 1 163 ? -11.081 -6.774 -3.557 1.00 93.12 163 ASP A C 1
ATOM 1187 O O . ASP A 1 163 ? -11.441 -6.150 -4.555 1.00 93.12 163 ASP A O 1
ATOM 1191 N N . ALA A 1 164 ? -9.781 -6.906 -3.263 1.00 94.31 164 ALA A N 1
ATOM 1192 C CA . ALA A 1 164 ? -8.689 -6.333 -4.047 1.00 94.31 164 ALA A CA 1
ATOM 1193 C C . ALA A 1 164 ? -8.150 -7.344 -5.074 1.00 94.31 164 ALA A C 1
ATOM 1195 O O . ALA A 1 164 ? -7.206 -8.086 -4.797 1.00 94.31 164 ALA A O 1
ATOM 1196 N N . ALA A 1 165 ? -8.718 -7.344 -6.286 1.00 95.62 165 ALA A N 1
ATOM 1197 C CA . ALA A 1 165 ? -8.347 -8.286 -7.353 1.00 95.62 165 ALA A CA 1
ATOM 1198 C C . ALA A 1 165 ? -6.833 -8.318 -7.633 1.00 95.62 165 ALA A C 1
ATOM 1200 O O . ALA A 1 165 ? -6.233 -9.391 -7.710 1.00 95.62 165 ALA A O 1
ATOM 1201 N N . TRP A 1 166 ? -6.198 -7.145 -7.686 1.00 95.38 166 TRP A N 1
ATOM 1202 C CA . TRP A 1 166 ? -4.759 -7.031 -7.921 1.00 95.38 166 TRP A CA 1
ATOM 1203 C C . TRP A 1 166 ? -3.921 -7.760 -6.865 1.00 95.38 166 TRP A C 1
ATOM 1205 O O . TRP A 1 166 ? -2.911 -8.378 -7.188 1.00 95.38 166 TRP A O 1
ATOM 1215 N N . PHE A 1 167 ? -4.347 -7.716 -5.601 1.00 94.31 167 PHE A N 1
ATOM 1216 C CA . PHE A 1 167 ? -3.618 -8.344 -4.507 1.00 94.31 167 PHE A CA 1
ATOM 1217 C C . PHE A 1 167 ? -3.707 -9.862 -4.640 1.00 94.31 167 PHE A C 1
ATOM 1219 O O . PHE A 1 167 ? -2.710 -10.567 -4.509 1.00 94.31 167 PHE A O 1
ATOM 1226 N N . THR A 1 168 ? -4.900 -10.373 -4.951 1.00 92.25 168 THR A N 1
ATOM 1227 C CA . THR A 1 168 ? -5.105 -11.812 -5.151 1.00 92.25 168 THR A CA 1
ATOM 1228 C C . THR A 1 168 ? -4.336 -12.353 -6.356 1.00 92.25 168 THR A C 1
ATOM 1230 O O . THR A 1 168 ? -3.794 -13.455 -6.281 1.00 92.25 168 THR A O 1
ATOM 1233 N N . GLU A 1 169 ? -4.234 -11.574 -7.435 1.00 94.56 169 GLU A N 1
ATOM 1234 C CA . GLU A 1 169 ? -3.491 -11.953 -8.636 1.00 94.56 169 GLU A CA 1
ATOM 1235 C C . GLU A 1 169 ? -1.981 -12.007 -8.373 1.00 94.56 169 GLU A C 1
ATOM 1237 O O . GLU A 1 169 ? -1.350 -13.031 -8.643 1.00 94.56 169 GLU A O 1
ATOM 1242 N N . LEU A 1 170 ? -1.414 -10.962 -7.758 1.00 94.25 170 LEU A N 1
ATOM 1243 C CA . LEU A 1 170 ? 0.005 -10.936 -7.390 1.00 94.25 170 LEU A CA 1
ATOM 1244 C C . LEU A 1 170 ? 0.360 -12.035 -6.380 1.00 94.25 170 LEU A C 1
ATOM 1246 O O . LEU A 1 170 ? 1.412 -12.658 -6.501 1.00 94.25 170 LEU A O 1
ATOM 1250 N N . ALA A 1 171 ? -0.522 -12.322 -5.414 1.00 92.62 171 ALA A N 1
ATOM 1251 C CA . ALA A 1 171 ? -0.313 -13.414 -4.463 1.00 92.62 171 ALA A CA 1
ATOM 1252 C C . ALA A 1 171 ? -0.209 -14.769 -5.176 1.00 92.62 171 ALA A C 1
ATOM 1254 O O . ALA A 1 171 ? 0.673 -15.568 -4.867 1.00 92.62 171 ALA A O 1
ATOM 1255 N N . ALA A 1 172 ? -1.100 -15.025 -6.138 1.00 92.06 172 ALA A N 1
ATOM 1256 C CA . ALA A 1 172 ? -1.087 -16.260 -6.912 1.00 92.06 172 ALA A CA 1
ATOM 1257 C C . ALA A 1 172 ? 0.180 -16.380 -7.773 1.00 92.06 172 ALA A C 1
ATOM 1259 O O . ALA A 1 172 ? 0.759 -17.463 -7.858 1.00 92.06 172 ALA A O 1
ATOM 1260 N N . GLN A 1 173 ? 0.633 -15.276 -8.373 1.00 91.38 173 GLN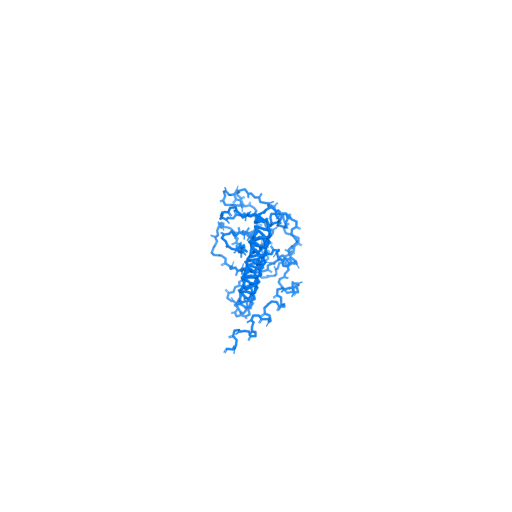 A N 1
ATOM 1261 C CA . GLN A 1 173 ? 1.880 -15.229 -9.139 1.00 91.38 173 GLN A CA 1
ATOM 1262 C C . GLN A 1 173 ? 3.094 -15.511 -8.241 1.00 91.38 173 GLN A C 1
ATOM 1264 O O . GLN A 1 173 ? 3.873 -16.415 -8.541 1.00 91.38 173 GLN A O 1
ATOM 1269 N N . GLY A 1 174 ? 3.213 -14.833 -7.097 1.00 88.06 174 GLY A N 1
ATOM 1270 C CA . GLY A 1 174 ? 4.297 -15.056 -6.134 1.00 88.06 174 GLY A CA 1
ATOM 1271 C C . GLY A 1 174 ? 4.342 -16.486 -5.578 1.00 88.06 174 GLY A C 1
ATOM 1272 O O . GLY A 1 174 ? 5.422 -17.073 -5.479 1.00 88.06 174 GLY A O 1
ATOM 1273 N N . ASP A 1 175 ? 3.181 -17.092 -5.296 1.00 85.88 175 ASP A N 1
ATOM 1274 C CA . ASP A 1 175 ? 3.075 -18.481 -4.817 1.00 85.88 175 ASP A CA 1
ATOM 1275 C C . ASP A 1 175 ? 3.619 -19.503 -5.842 1.00 85.88 175 ASP A C 1
ATOM 1277 O O . ASP A 1 175 ? 4.130 -20.555 -5.449 1.00 85.88 175 ASP A O 1
ATOM 1281 N N . ILE A 1 176 ? 3.542 -19.221 -7.151 1.00 82.19 176 ILE A N 1
ATOM 1282 C CA . ILE A 1 176 ? 4.119 -20.085 -8.199 1.00 82.19 176 ILE A CA 1
ATOM 1283 C C . ILE A 1 176 ? 5.647 -20.081 -8.122 1.00 82.19 176 ILE A C 1
ATOM 1285 O O . ILE A 1 176 ? 6.276 -21.128 -8.289 1.00 82.19 176 ILE A O 1
ATOM 1289 N N . TYR A 1 177 ? 6.246 -18.919 -7.868 1.00 75.44 177 TYR A N 1
ATOM 1290 C CA . TYR A 1 177 ? 7.696 -18.777 -7.814 1.00 75.44 177 TYR A CA 1
ATOM 1291 C C . TYR A 1 177 ? 8.294 -19.334 -6.525 1.00 75.44 177 TYR A C 1
ATOM 1293 O O . TYR A 1 177 ? 9.345 -19.961 -6.576 1.00 75.44 177 TYR A O 1
ATOM 1301 N N . ALA A 1 178 ? 7.603 -19.186 -5.392 1.00 71.69 178 ALA A N 1
ATOM 1302 C CA . ALA A 1 178 ? 8.072 -19.682 -4.097 1.00 71.69 178 ALA A CA 1
ATOM 1303 C C . ALA A 1 178 ? 8.129 -21.222 -3.987 1.00 71.69 178 ALA A C 1
ATOM 1305 O O . ALA A 1 178 ? 8.708 -21.748 -3.040 1.00 71.69 178 ALA A O 1
ATOM 1306 N N . ARG A 1 179 ? 7.503 -21.956 -4.920 1.00 62.88 179 ARG A N 1
ATOM 1307 C CA . ARG A 1 179 ? 7.457 -23.433 -4.939 1.00 62.88 179 ARG A CA 1
ATOM 1308 C C . ARG A 1 179 ? 8.466 -24.088 -5.890 1.00 62.88 179 ARG A C 1
ATOM 1310 O O . ARG A 1 179 ? 8.468 -25.316 -5.979 1.00 62.88 179 ARG A O 1
ATOM 1317 N N . ARG A 1 180 ? 9.246 -23.305 -6.637 1.00 54.59 180 ARG A N 1
ATOM 1318 C CA . ARG A 1 180 ? 10.320 -23.802 -7.512 1.00 54.59 180 ARG A CA 1
ATOM 1319 C C . ARG A 1 180 ? 11.650 -23.806 -6.777 1.00 54.59 180 ARG A C 1
ATOM 1321 O O . ARG A 1 180 ? 12.436 -24.731 -7.066 1.00 54.59 180 ARG A O 1
#

Foldseek 3Di:
DPVVVVVVVVVVVVVVVVVVVVVVVVVVVVVVVVVVLLLLQALQQLLVQVVCVVVVNDPQPQKDFLADQPQFRHKDFDDDPDDAFTWIWTDNDQKIKIKTFGLDQDPCNPNPADWLDKDFAPDADPSCNSGTIITMDMDGDDDPCNVVSSVCVNDTHMDGCVSRPVSVVSSVVSVVVVVD

Secondary structure (DSSP, 8-state):
--HHHHHHHHHHHHHHHHHHHHHHHHHHHHHHHHHHHHHHHHHHHHHHHHHHHHTT---TTSEEESSPPTT--EEEEES-SSTTEEEEEEEETTEEEEEEEESS--S-TTTTSPPSEEEE-S---STTTT--EEEEEEESSPPTTHHHHHHHHHH--EEEGGG-HHHHHHHHHHHHHTT-

Organism: NCBI:txid52696

pLDDT: mean 80.61, std 14.5, range [41.09, 96.25]

Sequence (180 aa):
MAVVFVVLLGMIAVGVVGQIRAARREAAQDAAYERIAAAHQLELSVASIAGARRTGQVSHFALVPSVVPPGVVRMDPSVALADDGVTDLYAYGDMKVVVNFTGVPGPQPCAGNPCLRDTALTVGTSDASGLRHVAIWVVGPASPDVEAVKRFWVSASFVRVADAAWFTELAAQGDIYARR